Protein AF-A0A941EYC2-F1 (afdb_monomer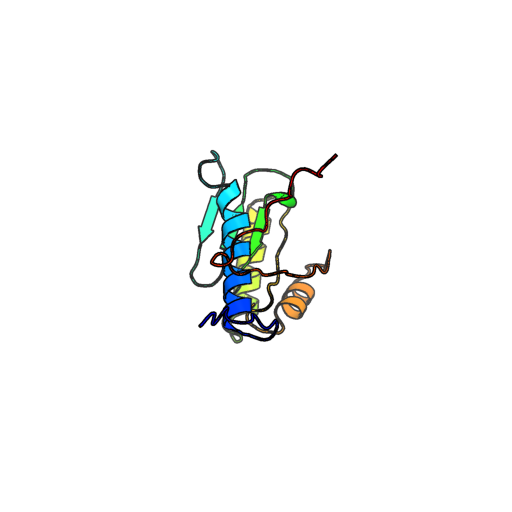)

Sequence (134 aa):
MDSHTRLRADDPALADAVARNLGEALAQMHRGMPGALVEQAADLVFADSGLDDPTFNGVAAARFDPLSADARIGQVLDRMKAAGRPFVWWVDPAATPVDLGERLAAAGLAEEERLPFMARSLEAPVRGVGAGQG

Mean predicted aligned error: 6.4 Å

Solvent-accessible surface area (backbone atoms only — not comparable to full-atom values): 8231 Å² total; per-residue (Å²): 136,84,81,70,80,79,86,50,93,86,37,66,70,51,26,48,49,51,23,52,53,51,28,46,58,58,36,56,80,32,69,90,43,87,79,32,48,72,45,82,54,99,39,30,27,41,24,38,41,73,56,87,41,39,91,56,14,35,37,23,45,38,50,38,56,73,94,49,34,70,62,51,49,50,56,52,52,52,49,47,59,71,69,71,48,52,64,40,78,53,85,43,90,56,33,32,38,87,59,44,69,60,52,43,40,77,72,72,49,77,91,87,80,87,79,88,86,84,88,77,69,85,90,54,81,78,81,71,84,72,78,78,85,127

Radius of gyration: 17.71 Å; Cα contacts (8 Å, |Δi|>4): 167; chains: 1; bounding box: 57×32×38 Å

Structure (mmCIF, N/CA/C/O backbone):
data_AF-A0A941EYC2-F1
#
_entry.id   AF-A0A941EYC2-F1
#
loop_
_atom_site.group_PDB
_atom_site.id
_atom_site.type_symbol
_atom_site.label_atom_id
_atom_site.label_alt_id
_atom_site.label_comp_id
_atom_site.label_asym_id
_atom_site.label_entity_id
_atom_site.label_seq_id
_atom_site.pdbx_PDB_ins_code
_atom_site.Cartn_x
_atom_site.Cartn_y
_atom_site.Cartn_z
_atom_site.occupancy
_atom_site.B_iso_or_equiv
_atom_site.auth_seq_id
_atom_site.auth_comp_id
_atom_site.auth_asym_id
_atom_site.auth_atom_id
_atom_site.pdbx_PDB_model_num
ATOM 1 N N . MET A 1 1 ? 38.366 -10.199 -11.155 1.00 36.69 1 MET A N 1
ATOM 2 C CA . MET A 1 1 ? 37.140 -10.564 -11.891 1.00 36.69 1 MET A CA 1
ATOM 3 C C . MET A 1 1 ? 36.005 -9.962 -11.094 1.00 36.69 1 MET A C 1
ATOM 5 O O . MET A 1 1 ? 35.404 -10.651 -10.286 1.00 36.69 1 MET A O 1
ATOM 9 N N . ASP A 1 2 ? 35.800 -8.656 -11.256 1.00 44.16 2 ASP A N 1
ATOM 10 C CA . ASP A 1 2 ? 34.813 -7.905 -10.479 1.00 44.16 2 ASP A CA 1
ATOM 11 C C . ASP A 1 2 ? 33.542 -7.801 -11.311 1.00 44.16 2 ASP A C 1
ATOM 13 O O . ASP A 1 2 ? 33.294 -6.813 -12.003 1.00 44.16 2 ASP A O 1
ATOM 17 N N . SER A 1 3 ? 32.745 -8.866 -11.280 1.00 47.25 3 SER A N 1
ATOM 18 C CA . SER A 1 3 ? 31.360 -8.808 -11.739 1.00 47.25 3 SER A CA 1
ATOM 19 C C . SER A 1 3 ? 30.528 -8.092 -10.678 1.00 47.25 3 SER A C 1
ATOM 21 O O . SER A 1 3 ? 29.728 -8.706 -9.984 1.00 47.25 3 SER A O 1
ATOM 23 N N . HIS A 1 4 ? 30.720 -6.779 -10.528 1.00 57.44 4 HIS A N 1
ATOM 24 C CA . HIS A 1 4 ? 29.695 -5.955 -9.900 1.00 57.44 4 HIS A CA 1
ATOM 25 C C . HIS A 1 4 ? 28.498 -5.948 -10.851 1.00 57.44 4 HIS A C 1
ATOM 27 O O . HIS A 1 4 ? 28.536 -5.299 -11.899 1.00 57.44 4 HIS A O 1
ATOM 33 N N . THR A 1 5 ? 27.462 -6.717 -10.516 1.00 63.50 5 THR A N 1
ATOM 34 C CA . THR A 1 5 ? 26.187 -6.730 -11.236 1.00 63.50 5 THR A CA 1
ATOM 35 C C . THR A 1 5 ? 25.713 -5.290 -11.418 1.00 63.50 5 THR A C 1
ATOM 37 O O . THR A 1 5 ? 25.426 -4.587 -10.448 1.00 63.50 5 THR A O 1
ATOM 40 N N . ARG A 1 6 ? 25.680 -4.812 -12.667 1.00 67.81 6 ARG A N 1
ATOM 41 C CA . ARG A 1 6 ? 25.102 -3.502 -12.977 1.00 67.81 6 ARG A CA 1
ATOM 42 C C . ARG A 1 6 ? 23.598 -3.594 -12.758 1.00 67.81 6 ARG A C 1
ATOM 44 O O . ARG A 1 6 ? 22.922 -4.281 -13.517 1.00 67.81 6 ARG A O 1
ATOM 51 N N . LEU A 1 7 ? 23.100 -2.876 -11.755 1.00 76.12 7 LEU A N 1
ATOM 52 C CA . LEU A 1 7 ? 21.670 -2.653 -11.570 1.00 76.12 7 LEU A CA 1
ATOM 53 C C . LEU A 1 7 ? 21.126 -1.897 -12.784 1.00 76.12 7 LEU A C 1
ATOM 55 O O . LEU A 1 7 ? 21.697 -0.878 -13.184 1.00 76.12 7 LEU A O 1
ATOM 59 N N . ARG A 1 8 ? 20.037 -2.394 -13.369 1.00 75.81 8 ARG A N 1
ATOM 60 C CA . ARG A 1 8 ? 19.282 -1.676 -14.395 1.00 75.81 8 ARG A CA 1
ATOM 61 C C . ARG A 1 8 ? 17.913 -1.320 -13.841 1.00 75.81 8 ARG A C 1
ATOM 63 O O . ARG A 1 8 ? 17.305 -2.132 -13.157 1.00 75.81 8 ARG A O 1
ATOM 70 N N . ALA A 1 9 ? 17.453 -0.103 -14.118 1.00 72.88 9 ALA A N 1
ATOM 71 C CA . ALA A 1 9 ? 16.190 0.404 -13.585 1.00 72.88 9 ALA A CA 1
ATOM 72 C C . ALA A 1 9 ? 14.963 -0.385 -14.080 1.00 72.88 9 ALA A C 1
ATOM 74 O O . ALA A 1 9 ? 13.943 -0.394 -13.404 1.00 72.88 9 ALA A O 1
ATOM 75 N N . ASP A 1 10 ? 15.074 -1.045 -15.234 1.00 77.69 10 ASP A N 1
ATOM 76 C CA . ASP A 1 10 ? 14.044 -1.885 -15.849 1.00 77.69 10 ASP A CA 1
ATOM 77 C C . ASP A 1 10 ? 14.100 -3.359 -15.405 1.00 77.69 10 ASP A C 1
ATOM 79 O O . ASP A 1 10 ? 13.310 -4.167 -15.886 1.00 77.69 10 ASP A O 1
ATOM 83 N N . ASP A 1 11 ? 15.012 -3.727 -14.498 1.00 86.62 11 ASP A N 1
ATOM 84 C CA . ASP A 1 11 ? 15.105 -5.085 -13.960 1.00 86.62 11 ASP A CA 1
ATOM 85 C C . ASP A 1 11 ? 13.933 -5.370 -12.993 1.00 86.62 11 ASP A C 1
ATOM 87 O O . ASP A 1 11 ? 13.837 -4.721 -11.943 1.00 86.62 11 ASP A O 1
ATOM 91 N N . PRO A 1 12 ? 13.062 -6.360 -13.276 1.00 85.38 12 PRO A N 1
ATOM 92 C CA . PRO A 1 12 ? 11.95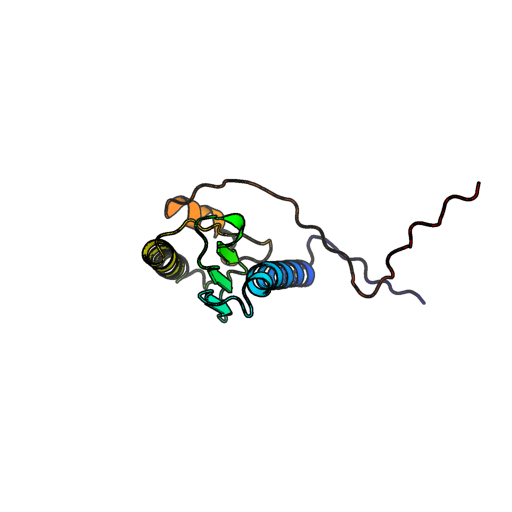9 -6.721 -12.385 1.00 85.38 12 PRO A CA 1
ATOM 93 C C . PRO A 1 12 ? 12.419 -7.106 -10.973 1.00 85.38 12 PRO A C 1
ATOM 95 O O . PRO A 1 12 ? 11.751 -6.781 -9.993 1.00 85.38 12 PRO A O 1
ATOM 98 N N . ALA A 1 13 ? 13.593 -7.735 -10.839 1.00 88.56 13 ALA A N 1
ATOM 99 C CA . ALA A 1 13 ? 14.138 -8.092 -9.533 1.00 88.56 13 ALA A CA 1
ATOM 100 C C . ALA A 1 13 ? 14.515 -6.849 -8.709 1.00 88.56 13 ALA A C 1
ATOM 102 O O . ALA A 1 13 ? 14.436 -6.871 -7.476 1.00 88.56 13 ALA A O 1
ATOM 103 N N . LEU A 1 14 ? 14.899 -5.756 -9.380 1.00 90.50 14 LEU A N 1
ATOM 104 C CA . LEU A 1 14 ? 15.165 -4.475 -8.736 1.00 90.50 14 LEU A CA 1
ATOM 105 C C . LEU A 1 14 ? 13.870 -3.800 -8.283 1.00 90.50 14 LEU A C 1
ATOM 107 O O . LEU A 1 14 ? 13.821 -3.293 -7.163 1.00 90.50 14 LEU A O 1
ATOM 111 N N . ALA A 1 15 ? 12.823 -3.833 -9.109 1.00 91.12 15 ALA A N 1
ATOM 112 C CA . ALA A 1 15 ? 11.508 -3.308 -8.752 1.00 91.12 15 ALA A CA 1
ATOM 113 C C . ALA A 1 15 ? 10.927 -4.032 -7.520 1.00 91.12 15 ALA A C 1
ATOM 115 O O . ALA A 1 15 ? 10.488 -3.387 -6.567 1.00 91.12 15 ALA A O 1
ATOM 116 N N . ASP A 1 16 ? 11.046 -5.360 -7.464 1.00 91.62 16 ASP A N 1
ATOM 117 C CA . ASP A 1 16 ? 10.653 -6.144 -6.290 1.00 91.62 16 ASP A CA 1
ATOM 118 C C . ASP A 1 16 ? 11.512 -5.847 -5.053 1.00 91.62 16 ASP A C 1
ATOM 120 O O . ASP A 1 16 ? 11.009 -5.824 -3.927 1.00 91.62 16 ASP A O 1
ATOM 124 N N . ALA A 1 17 ? 12.816 -5.612 -5.228 1.00 91.94 17 ALA A N 1
ATOM 125 C CA . ALA A 1 17 ? 13.686 -5.213 -4.125 1.00 91.94 17 ALA A CA 1
ATOM 126 C C . ALA A 1 17 ? 13.299 -3.836 -3.561 1.00 91.94 17 ALA A C 1
ATOM 128 O O . ALA A 1 17 ? 13.275 -3.669 -2.341 1.00 91.94 17 ALA A O 1
ATOM 129 N N . VAL A 1 18 ? 12.952 -2.879 -4.427 1.00 93.19 18 VAL A N 1
ATOM 130 C CA . VAL A 1 18 ? 12.437 -1.559 -4.034 1.00 93.19 18 VAL A CA 1
ATOM 131 C C . VAL A 1 18 ? 11.140 -1.701 -3.239 1.00 93.19 18 VAL A C 1
ATOM 133 O O . VAL A 1 18 ? 11.032 -1.121 -2.160 1.00 93.19 18 VAL A O 1
ATOM 136 N N . ALA A 1 19 ? 10.197 -2.513 -3.719 1.00 93.38 19 ALA A N 1
ATOM 137 C CA . ALA A 1 19 ? 8.918 -2.740 -3.052 1.00 93.38 19 ALA A CA 1
ATOM 138 C C . ALA A 1 19 ? 9.082 -3.333 -1.648 1.00 93.38 19 ALA A C 1
ATOM 140 O O . ALA A 1 19 ? 8.506 -2.826 -0.685 1.00 93.38 19 ALA A O 1
ATOM 141 N N . ARG A 1 20 ? 9.923 -4.370 -1.513 1.00 92.38 20 ARG A N 1
ATOM 142 C CA . ARG A 1 20 ? 10.240 -4.971 -0.209 1.00 92.38 20 ARG A CA 1
ATOM 143 C C . ARG A 1 20 ? 10.911 -3.969 0.720 1.00 92.38 20 ARG A C 1
ATOM 145 O O . ARG A 1 20 ? 10.523 -3.870 1.876 1.00 92.38 20 ARG A O 1
ATOM 152 N N . ASN A 1 21 ? 11.890 -3.212 0.224 1.00 93.31 21 ASN A N 1
ATOM 153 C CA . ASN A 1 21 ? 12.576 -2.203 1.027 1.00 93.31 21 ASN A CA 1
ATOM 154 C C . ASN A 1 21 ? 11.612 -1.114 1.523 1.00 93.31 21 ASN A C 1
ATOM 156 O O . ASN A 1 21 ? 11.688 -0.717 2.681 1.00 93.31 21 ASN A O 1
ATOM 160 N N . LEU A 1 22 ? 10.693 -0.657 0.669 1.00 93.38 22 LEU A N 1
ATOM 161 C CA . LEU A 1 22 ? 9.676 0.327 1.030 1.00 93.38 22 LEU A CA 1
ATOM 162 C C . LEU A 1 22 ? 8.699 -0.216 2.081 1.00 93.38 22 LEU A C 1
ATOM 164 O O . LEU A 1 22 ? 8.465 0.445 3.091 1.00 93.38 22 LEU A O 1
ATOM 168 N N . GLY A 1 23 ? 8.167 -1.424 1.868 1.00 93.69 23 GLY A N 1
ATOM 169 C CA . GLY A 1 23 ? 7.274 -2.082 2.823 1.00 93.69 23 GLY A CA 1
ATOM 170 C C . GLY A 1 23 ? 7.939 -2.303 4.183 1.00 93.69 23 GLY A C 1
ATOM 171 O O . GLY A 1 23 ? 7.347 -1.997 5.215 1.00 93.69 23 GLY A O 1
ATOM 172 N N . GLU A 1 24 ? 9.198 -2.748 4.193 1.00 93.00 24 GLU A N 1
ATOM 173 C CA . GLU A 1 24 ? 9.978 -2.909 5.421 1.00 93.00 24 GLU A CA 1
ATOM 174 C C . GLU A 1 24 ? 10.255 -1.572 6.115 1.00 93.00 24 GLU A C 1
ATOM 176 O O . GLU A 1 24 ? 10.091 -1.487 7.327 1.00 93.00 24 GLU A O 1
ATOM 181 N N . ALA A 1 25 ? 10.620 -0.514 5.383 1.00 90.62 25 ALA A N 1
ATOM 182 C CA . ALA A 1 25 ? 10.839 0.811 5.968 1.00 90.62 25 ALA A CA 1
ATOM 183 C C . ALA A 1 25 ? 9.570 1.348 6.648 1.00 90.62 25 ALA A C 1
ATOM 185 O O . ALA A 1 25 ? 9.633 1.839 7.776 1.00 90.62 25 ALA A O 1
ATOM 186 N N . LEU A 1 26 ? 8.419 1.178 5.993 1.00 90.38 26 LEU A N 1
ATOM 187 C CA . LEU A 1 26 ? 7.118 1.565 6.524 1.00 90.38 26 LEU A CA 1
ATOM 188 C C . LEU A 1 26 ? 6.734 0.730 7.759 1.00 90.38 26 LEU A C 1
ATOM 190 O O . LEU A 1 26 ? 6.259 1.266 8.754 1.00 90.38 26 LEU A O 1
ATOM 194 N N . ALA A 1 27 ? 6.956 -0.584 7.734 1.00 90.31 27 ALA A N 1
ATOM 195 C CA . ALA A 1 27 ? 6.630 -1.481 8.841 1.00 90.31 27 ALA A CA 1
ATOM 196 C C . ALA A 1 27 ? 7.569 -1.316 10.048 1.00 90.31 27 ALA A C 1
ATOM 198 O O . ALA A 1 27 ? 7.134 -1.383 11.201 1.00 90.31 27 ALA A O 1
ATOM 199 N N . GLN A 1 28 ? 8.864 -1.115 9.802 1.00 87.31 28 GLN A N 1
ATOM 200 C CA . GLN A 1 28 ? 9.907 -1.164 10.825 1.00 87.31 28 GLN A CA 1
ATOM 201 C C . GLN A 1 28 ? 9.727 -0.093 11.902 1.00 87.31 28 GLN A C 1
ATOM 203 O O . GLN A 1 28 ? 10.001 -0.371 13.068 1.00 87.31 28 GLN A O 1
ATOM 208 N N . MET A 1 29 ? 9.234 1.095 11.540 1.00 77.00 29 MET A N 1
ATOM 209 C CA . MET A 1 29 ? 9.013 2.203 12.481 1.00 77.00 29 MET A CA 1
ATOM 210 C C . MET A 1 29 ? 7.974 1.878 13.565 1.00 77.00 29 MET A C 1
ATOM 212 O O . MET A 1 29 ? 7.978 2.483 14.633 1.00 77.00 29 MET A O 1
ATOM 216 N N . HIS A 1 30 ? 7.119 0.889 13.310 1.00 84.50 30 HIS A N 1
ATOM 217 C CA . HIS A 1 30 ? 5.975 0.535 14.146 1.00 84.50 30 HIS A CA 1
ATOM 218 C C . HIS A 1 30 ? 6.207 -0.736 14.967 1.00 84.50 30 HIS A C 1
ATOM 220 O O . HIS A 1 30 ? 5.492 -1.001 15.936 1.00 84.50 30 HIS A O 1
ATOM 226 N N . ARG A 1 31 ? 7.223 -1.537 14.614 1.00 81.81 31 ARG A N 1
ATOM 227 C CA . ARG A 1 31 ? 7.538 -2.782 15.323 1.00 81.81 31 ARG A CA 1
ATOM 228 C C . ARG A 1 31 ? 7.977 -2.471 16.756 1.00 81.81 31 ARG A C 1
ATOM 230 O O . ARG A 1 31 ? 9.061 -1.949 16.988 1.00 81.81 31 ARG A O 1
ATOM 237 N N . GLY A 1 32 ? 7.127 -2.833 17.717 1.00 79.75 32 GLY A N 1
ATOM 238 C CA . GLY A 1 32 ? 7.368 -2.624 19.149 1.00 79.75 32 GLY A CA 1
ATOM 239 C C . GLY A 1 32 ? 6.790 -1.325 19.713 1.00 79.75 32 GLY A C 1
ATOM 240 O O . GLY A 1 32 ? 6.938 -1.082 20.909 1.00 79.75 32 GLY A O 1
ATOM 241 N N . MET A 1 33 ? 6.105 -0.519 18.897 1.00 86.12 33 MET A N 1
ATOM 242 C CA . MET A 1 33 ? 5.362 0.645 19.373 1.00 86.12 33 MET A CA 1
ATOM 243 C C . MET A 1 33 ? 4.005 0.198 19.949 1.00 86.12 33 MET A C 1
ATOM 245 O O . MET A 1 33 ? 3.220 -0.432 19.235 1.00 86.12 33 MET A O 1
ATOM 249 N N . PRO A 1 34 ? 3.696 0.484 21.227 1.00 87.12 34 PRO A N 1
ATOM 250 C CA . PRO A 1 34 ? 2.396 0.151 21.800 1.00 87.12 34 PRO A CA 1
ATOM 251 C C . PRO A 1 34 ? 1.253 0.811 21.020 1.00 87.12 34 PRO A C 1
ATOM 253 O O . PRO A 1 34 ? 1.260 2.021 20.824 1.00 87.12 34 PRO A O 1
ATOM 256 N N . GLY A 1 35 ? 0.265 0.016 20.605 1.00 86.19 35 GLY A N 1
ATOM 257 C CA . GLY A 1 35 ? -0.902 0.502 19.858 1.00 86.19 35 GLY A CA 1
ATOM 258 C C . GLY A 1 35 ? -0.722 0.563 18.339 1.00 86.19 35 GLY A C 1
ATOM 259 O O . GLY A 1 35 ? -1.716 0.765 17.644 1.00 86.19 35 GLY A O 1
ATOM 260 N N . ALA A 1 36 ? 0.486 0.326 17.824 1.00 93.06 36 ALA A N 1
ATOM 261 C CA . ALA A 1 36 ? 0.712 0.220 16.391 1.00 93.06 36 ALA A CA 1
ATOM 262 C C . ALA A 1 36 ? 0.309 -1.163 15.850 1.00 93.06 36 ALA A C 1
ATOM 264 O O . ALA A 1 36 ? 0.466 -2.193 16.513 1.00 93.06 36 ALA A O 1
ATOM 265 N N . LEU A 1 37 ? -0.187 -1.184 14.617 1.00 93.00 37 LEU A N 1
ATOM 266 C CA . LEU A 1 37 ? -0.582 -2.363 13.863 1.00 93.00 37 LEU A CA 1
ATOM 267 C C . LEU A 1 37 ? 0.263 -2.454 12.595 1.00 93.00 37 LEU A C 1
ATOM 269 O O . LEU A 1 37 ? 0.233 -1.576 11.738 1.00 93.00 37 LEU A O 1
ATOM 273 N N . VAL A 1 38 ? 0.978 -3.563 12.448 1.00 93.94 38 VAL A N 1
ATOM 274 C CA . VAL A 1 38 ? 1.680 -3.904 11.211 1.00 93.94 38 VAL A CA 1
ATOM 275 C C . VAL A 1 38 ? 1.155 -5.236 10.721 1.00 93.94 38 VAL A C 1
ATOM 277 O O . VAL A 1 38 ? 1.234 -6.239 11.428 1.00 93.94 38 VAL A O 1
ATOM 280 N N . GLU A 1 39 ? 0.664 -5.250 9.490 1.00 94.38 39 GLU A N 1
ATOM 281 C CA . GLU A 1 39 ? 0.292 -6.461 8.779 1.00 94.38 39 GLU A CA 1
ATOM 282 C C . GLU A 1 39 ? 1.127 -6.583 7.510 1.00 94.38 39 GLU A C 1
ATOM 284 O O . GLU A 1 39 ? 1.101 -5.715 6.641 1.00 94.38 39 GLU A O 1
ATOM 289 N N . GLN A 1 40 ? 1.864 -7.686 7.412 1.00 93.38 40 GLN A N 1
ATOM 290 C CA . GLN A 1 40 ? 2.542 -8.094 6.188 1.00 93.38 40 GLN A CA 1
ATOM 291 C C . GLN A 1 40 ? 1.751 -9.253 5.595 1.00 93.38 40 GLN A C 1
ATOM 293 O O . GLN A 1 40 ? 1.955 -10.412 5.962 1.00 93.38 40 GLN A O 1
ATOM 298 N N . ALA A 1 41 ? 0.786 -8.916 4.747 1.00 94.06 41 ALA A N 1
ATOM 299 C CA . ALA A 1 41 ? 0.026 -9.896 3.997 1.00 94.06 41 ALA A CA 1
ATOM 300 C C . ALA A 1 41 ? 0.850 -10.390 2.798 1.00 94.06 41 ALA A C 1
ATOM 302 O O . ALA A 1 41 ? 1.895 -9.836 2.456 1.00 94.06 41 ALA A O 1
ATOM 303 N N . ALA A 1 42 ? 0.369 -11.441 2.136 1.00 94.31 42 ALA A N 1
ATOM 304 C CA . ALA A 1 42 ? 1.000 -11.926 0.910 1.00 94.31 42 ALA A CA 1
ATOM 305 C C . ALA A 1 42 ? 0.906 -10.910 -0.244 1.00 94.31 42 ALA A C 1
ATOM 307 O O . ALA A 1 42 ? 1.706 -10.970 -1.173 1.00 94.31 42 ALA A O 1
ATOM 308 N N . ASP A 1 43 ? -0.076 -10.007 -0.190 1.00 96.31 43 ASP A N 1
ATOM 309 C CA . ASP A 1 43 ? -0.458 -9.122 -1.286 1.00 96.31 43 ASP A CA 1
ATOM 310 C C . ASP A 1 43 ? -0.280 -7.627 -0.983 1.00 96.31 43 ASP A C 1
ATOM 312 O O . ASP A 1 43 ? -0.497 -6.819 -1.880 1.00 96.31 43 ASP A O 1
ATOM 316 N N . LEU A 1 44 ? 0.075 -7.243 0.249 1.00 97.69 44 LEU A N 1
ATOM 317 C CA . LEU A 1 44 ? 0.386 -5.863 0.640 1.00 97.69 44 LEU A CA 1
ATOM 318 C C . LEU A 1 44 ? 1.079 -5.799 2.006 1.00 97.69 44 LEU A C 1
ATOM 320 O O . LEU A 1 44 ? 1.002 -6.727 2.816 1.00 97.69 44 LEU A O 1
ATOM 324 N N . VAL A 1 45 ? 1.661 -4.640 2.305 1.00 97.31 45 VAL A N 1
ATOM 325 C CA . VAL A 1 45 ? 2.008 -4.215 3.665 1.00 97.31 45 VAL A CA 1
ATOM 326 C C . VAL A 1 45 ? 1.046 -3.115 4.101 1.00 97.31 45 VAL A C 1
ATOM 328 O O . VAL A 1 45 ? 0.883 -2.124 3.393 1.00 97.31 45 VAL A O 1
ATOM 331 N N . PHE A 1 46 ? 0.433 -3.283 5.272 1.00 97.19 46 PHE A N 1
ATOM 332 C CA . PHE A 1 46 ? -0.398 -2.279 5.935 1.00 97.19 46 PHE A CA 1
ATOM 333 C C . PHE A 1 46 ? 0.254 -1.903 7.261 1.00 97.19 46 PHE A C 1
ATOM 335 O O . PHE A 1 46 ? 0.430 -2.756 8.135 1.00 97.19 46 PHE A O 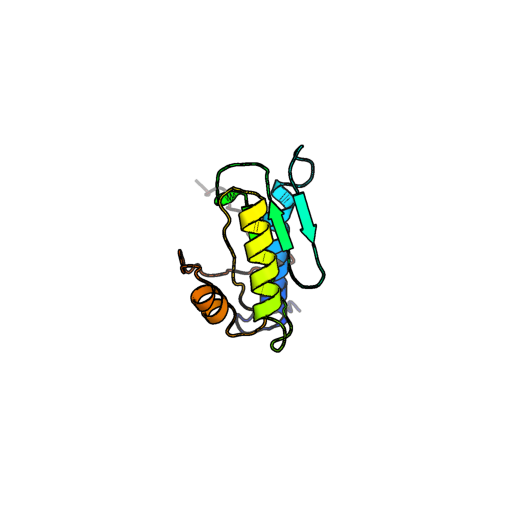1
ATOM 342 N N . ALA A 1 47 ? 0.599 -0.633 7.421 1.00 96.25 47 ALA A N 1
ATOM 343 C CA . ALA A 1 47 ? 1.196 -0.106 8.634 1.00 96.25 47 ALA A CA 1
ATOM 344 C C . ALA A 1 47 ? 0.337 1.028 9.182 1.00 96.25 47 ALA A C 1
ATOM 346 O O . ALA A 1 47 ? 0.007 1.978 8.476 1.00 96.25 47 ALA A O 1
ATOM 347 N N . ASP A 1 48 ? -0.005 0.919 10.452 1.00 95.56 48 ASP A N 1
ATOM 348 C CA . ASP A 1 48 ? -0.753 1.909 11.201 1.00 95.56 48 ASP A CA 1
ATOM 349 C C . ASP A 1 48 ? -0.035 2.138 12.530 1.00 95.56 48 ASP A C 1
ATOM 351 O O . ASP A 1 48 ? 0.087 1.235 13.356 1.00 95.56 48 ASP A O 1
ATOM 355 N N . SER A 1 49 ? 0.465 3.349 12.729 1.00 93.38 49 SER A N 1
ATOM 356 C CA . SER A 1 49 ? 1.242 3.724 13.907 1.00 93.38 49 SER A CA 1
ATOM 357 C C . SER A 1 49 ? 0.413 3.985 15.162 1.00 93.38 49 SER A C 1
ATOM 359 O O . SER A 1 49 ? 0.965 3.948 16.260 1.00 93.38 49 SER A O 1
ATOM 361 N N . GLY A 1 50 ? -0.881 4.293 15.036 1.00 92.94 50 GLY A N 1
ATOM 362 C CA . GLY A 1 50 ? -1.634 4.933 16.125 1.00 92.94 50 GLY A CA 1
ATOM 363 C C . GLY A 1 50 ? -1.695 6.461 16.058 1.00 92.94 50 GLY A C 1
ATOM 364 O O . GLY A 1 50 ? -2.512 7.055 16.759 1.00 92.94 50 GLY A O 1
ATOM 365 N N . LEU A 1 51 ? -0.840 7.100 15.256 1.00 92.25 51 LEU A N 1
ATOM 366 C CA . LEU A 1 51 ? -0.681 8.553 15.215 1.00 92.25 51 LEU A CA 1
ATOM 367 C C . LEU A 1 51 ? -1.599 9.196 14.174 1.00 92.25 51 LEU A C 1
ATOM 369 O O . LEU A 1 51 ? -1.876 8.619 13.124 1.00 92.25 51 LEU A O 1
ATOM 373 N N . ASP A 1 52 ? -2.031 10.423 14.447 1.00 94.25 52 ASP A N 1
ATOM 374 C CA . ASP A 1 52 ? -2.860 11.229 13.543 1.00 94.25 52 ASP A CA 1
ATOM 375 C C . ASP A 1 52 ? -1.999 11.998 12.519 1.00 94.25 52 ASP A C 1
ATOM 377 O O . ASP A 1 52 ? -2.076 13.217 12.400 1.00 94.25 52 ASP A O 1
ATOM 381 N N . ASP A 1 53 ? -1.101 11.289 11.827 1.00 91.19 53 ASP A N 1
ATOM 382 C CA . ASP A 1 53 ? -0.180 11.865 10.838 1.00 91.19 53 ASP A CA 1
ATOM 383 C C . ASP A 1 53 ? 0.094 10.846 9.708 1.00 91.19 53 ASP A C 1
ATOM 385 O O . ASP A 1 53 ? 0.528 9.721 9.989 1.00 91.19 53 ASP A O 1
ATOM 389 N N . PRO A 1 54 ? -0.147 11.206 8.428 1.00 89.06 54 PRO A N 1
ATOM 390 C CA . PRO A 1 54 ? -0.005 10.289 7.293 1.00 89.06 54 PRO A CA 1
ATOM 391 C C . PRO A 1 54 ? 1.433 9.816 7.056 1.00 89.06 54 PRO A C 1
ATOM 393 O O . PRO A 1 54 ? 1.638 8.821 6.366 1.00 89.06 54 PRO A O 1
ATOM 396 N N . THR A 1 55 ? 2.431 10.484 7.634 1.00 89.50 55 THR A N 1
ATOM 397 C CA . THR A 1 55 ? 3.843 10.091 7.539 1.00 89.50 55 THR A CA 1
ATOM 398 C C . THR A 1 55 ? 4.098 8.718 8.163 1.00 89.50 55 THR A C 1
ATOM 400 O O . THR A 1 55 ? 5.001 7.999 7.737 1.00 89.50 55 THR A O 1
ATOM 403 N N . PHE A 1 56 ? 3.298 8.341 9.165 1.00 91.06 56 PHE A N 1
ATOM 404 C CA . PHE A 1 56 ? 3.481 7.112 9.942 1.00 91.06 56 PHE A CA 1
ATOM 405 C C . PHE A 1 56 ? 2.425 6.042 9.643 1.00 91.06 56 PHE A C 1
ATOM 407 O O . PHE A 1 56 ? 2.462 4.957 10.213 1.00 91.06 56 PHE A O 1
ATOM 414 N N . ASN A 1 57 ? 1.482 6.304 8.742 1.00 95.00 57 ASN A N 1
ATOM 415 C CA . ASN A 1 57 ? 0.430 5.352 8.406 1.00 95.00 57 ASN A CA 1
ATOM 416 C C . ASN A 1 57 ? 0.415 5.142 6.897 1.00 95.00 57 ASN A C 1
ATOM 418 O O . ASN A 1 57 ? 0.279 6.098 6.131 1.00 95.00 57 ASN A O 1
ATOM 422 N N . GLY A 1 58 ? 0.500 3.896 6.443 1.00 95.94 58 GLY A N 1
ATOM 423 C CA . GLY A 1 58 ? 0.437 3.668 5.014 1.00 95.94 58 GLY A CA 1
ATOM 424 C C . GLY A 1 58 ? 0.226 2.246 4.546 1.00 95.94 58 GLY A C 1
ATOM 425 O O . GLY A 1 58 ? 0.226 1.278 5.309 1.00 95.94 58 GLY A O 1
ATOM 426 N N . VAL A 1 59 ? 0.072 2.160 3.232 1.00 97.81 59 VAL A N 1
ATOM 427 C CA . VAL A 1 59 ? -0.048 0.923 2.467 1.00 97.81 59 VAL A CA 1
ATOM 428 C C . VAL A 1 59 ? 1.063 0.901 1.426 1.00 97.81 59 VAL A C 1
ATOM 430 O O . VAL A 1 59 ? 1.327 1.917 0.784 1.00 97.81 59 VAL A O 1
ATOM 433 N N . ALA A 1 60 ? 1.734 -0.234 1.263 1.00 97.12 60 ALA A N 1
ATOM 434 C CA . ALA A 1 60 ? 2.817 -0.397 0.295 1.00 97.12 60 ALA A CA 1
ATOM 435 C C . ALA A 1 60 ? 2.879 -1.833 -0.244 1.00 97.12 60 ALA A C 1
ATOM 437 O O . ALA A 1 60 ? 2.197 -2.726 0.260 1.00 97.12 60 ALA A O 1
ATOM 438 N N . ALA A 1 61 ? 3.735 -2.056 -1.247 1.00 96.88 61 ALA A N 1
ATOM 439 C CA . ALA A 1 61 ? 4.043 -3.377 -1.799 1.00 96.88 61 ALA A CA 1
ATOM 440 C C . ALA A 1 61 ? 2.805 -4.153 -2.293 1.00 96.88 61 ALA A C 1
A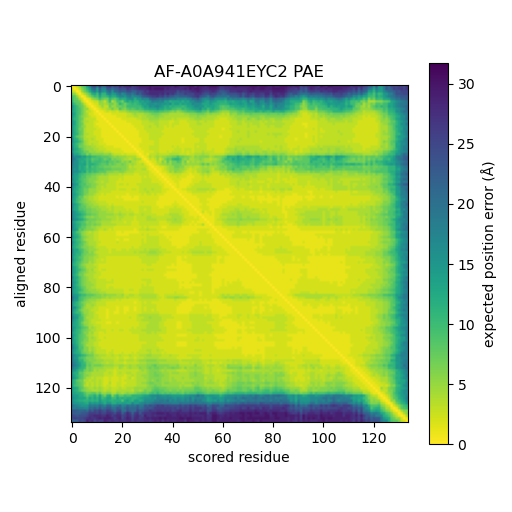TOM 442 O O . ALA A 1 61 ? 2.719 -5.368 -2.126 1.00 96.88 61 ALA A O 1
ATOM 443 N N . ALA A 1 62 ? 1.836 -3.453 -2.893 1.00 98.19 62 ALA A N 1
ATOM 444 C CA . ALA A 1 62 ? 0.596 -4.058 -3.371 1.00 98.19 62 ALA A CA 1
ATOM 445 C C . ALA A 1 62 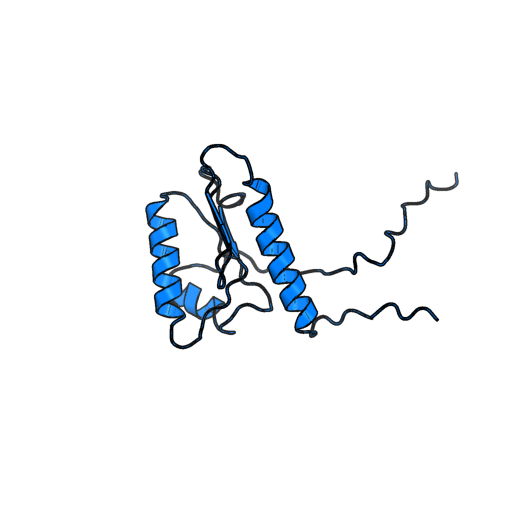? 0.854 -5.012 -4.553 1.00 98.19 62 ALA A C 1
ATOM 447 O O . ALA A 1 62 ? 1.486 -4.638 -5.545 1.00 98.19 62 ALA A O 1
ATOM 448 N N . ARG A 1 63 ? 0.368 -6.249 -4.449 1.00 97.50 63 ARG A N 1
ATOM 449 C CA . ARG A 1 63 ? 0.467 -7.316 -5.455 1.00 97.50 63 ARG A CA 1
ATOM 450 C C . ARG A 1 63 ? -0.893 -7.977 -5.645 1.00 97.50 63 ARG A C 1
ATOM 452 O O . ARG A 1 63 ? -1.101 -9.134 -5.285 1.00 97.50 63 ARG A O 1
ATOM 459 N N . PHE A 1 64 ? -1.850 -7.214 -6.162 1.00 98.31 64 PHE A N 1
ATOM 460 C CA . PHE A 1 64 ? -3.216 -7.691 -6.345 1.00 98.31 64 PHE A CA 1
ATOM 461 C C . PHE A 1 64 ? -3.373 -8.450 -7.657 1.00 98.31 64 PHE A C 1
ATOM 463 O O . PHE A 1 64 ? -2.740 -8.131 -8.670 1.00 98.31 64 PHE A O 1
ATOM 470 N N . ASP A 1 65 ? -4.265 -9.439 -7.630 1.00 98.00 65 ASP A N 1
ATOM 471 C CA . ASP A 1 65 ? -4.777 -10.069 -8.838 1.00 98.00 65 ASP A CA 1
ATOM 472 C C . ASP A 1 65 ? -5.656 -9.057 -9.607 1.00 98.00 65 ASP A C 1
ATOM 474 O O . ASP A 1 65 ? -6.574 -8.487 -9.006 1.00 98.00 65 ASP A O 1
ATOM 478 N N . PRO A 1 66 ? -5.428 -8.834 -10.917 1.00 97.94 66 PRO A N 1
ATOM 479 C CA . PRO A 1 66 ? -6.150 -7.818 -11.685 1.00 97.94 66 PRO A CA 1
ATOM 480 C C . PRO A 1 66 ? -7.676 -7.977 -11.690 1.00 97.94 66 PRO A C 1
ATOM 482 O O . PRO A 1 66 ? -8.386 -6.982 -11.806 1.00 97.94 66 PRO A O 1
ATOM 485 N N . LEU A 1 67 ? -8.194 -9.205 -11.566 1.00 98.06 67 LEU A N 1
ATOM 486 C CA . LEU A 1 67 ? -9.636 -9.476 -11.587 1.00 98.06 67 LEU A CA 1
ATOM 487 C C . LEU A 1 67 ? -10.308 -9.128 -10.256 1.00 98.06 67 LEU A C 1
ATOM 489 O O . LEU A 1 67 ? -11.514 -8.894 -10.216 1.00 98.06 67 LEU A O 1
ATOM 493 N N . SER A 1 68 ? -9.537 -9.102 -9.169 1.00 97.94 68 SER A N 1
ATOM 494 C CA . SER A 1 68 ? -10.024 -8.809 -7.817 1.00 97.94 68 SER A CA 1
ATOM 495 C C . SER A 1 68 ? -9.510 -7.484 -7.246 1.00 97.94 68 SER A C 1
ATOM 497 O O . SER A 1 68 ? -9.900 -7.113 -6.137 1.00 97.94 68 SER A O 1
ATOM 499 N N . ALA A 1 69 ? -8.669 -6.761 -7.993 1.00 98.44 69 ALA A N 1
ATOM 500 C CA . ALA A 1 69 ? -7.956 -5.579 -7.518 1.00 98.44 69 ALA A CA 1
ATOM 501 C C . ALA A 1 69 ? -8.895 -4.518 -6.934 1.00 98.44 69 ALA A C 1
ATOM 503 O O . ALA A 1 69 ? -8.664 -4.051 -5.824 1.00 98.44 69 ALA A O 1
ATOM 504 N N . ASP A 1 70 ? -9.997 -4.200 -7.615 1.00 98.69 70 ASP A N 1
ATOM 505 C CA . ASP A 1 70 ? -10.931 -3.159 -7.165 1.00 98.69 70 ASP A CA 1
ATOM 506 C C . ASP A 1 70 ? -11.632 -3.545 -5.853 1.00 98.69 70 ASP A C 1
ATOM 508 O O . ASP A 1 70 ? -11.789 -2.723 -4.948 1.00 98.69 70 ASP A O 1
ATOM 512 N N . ALA A 1 71 ? -11.991 -4.825 -5.705 1.00 98.56 71 ALA A N 1
ATOM 513 C CA . ALA A 1 71 ? -12.566 -5.340 -4.467 1.00 98.56 71 ALA A CA 1
ATOM 514 C C . ALA A 1 71 ? -11.548 -5.290 -3.319 1.00 98.56 71 ALA A C 1
ATOM 516 O O . ALA A 1 71 ? -11.895 -4.921 -2.195 1.00 98.56 71 ALA A O 1
ATOM 517 N N . ARG A 1 72 ? -10.283 -5.631 -3.596 1.00 98.50 72 ARG A N 1
ATOM 518 C CA . ARG A 1 72 ? -9.211 -5.581 -2.599 1.00 98.50 72 ARG A CA 1
ATOM 519 C C . ARG A 1 72 ? -8.876 -4.147 -2.190 1.00 98.50 72 ARG A C 1
ATOM 521 O O . ARG A 1 72 ? -8.732 -3.897 -0.997 1.00 98.50 72 ARG A O 1
ATOM 528 N N . ILE A 1 73 ? -8.837 -3.207 -3.135 1.00 98.81 73 ILE A N 1
ATOM 529 C CA . ILE A 1 73 ? -8.700 -1.769 -2.862 1.00 98.81 73 ILE A CA 1
ATOM 530 C C . ILE A 1 73 ? -9.812 -1.321 -1.912 1.00 98.81 73 ILE A C 1
ATOM 532 O O . ILE A 1 73 ? -9.507 -0.781 -0.853 1.00 98.81 73 ILE A O 1
ATOM 536 N N . GLY A 1 74 ? -11.078 -1.628 -2.219 1.00 98.69 74 GLY A N 1
ATOM 537 C CA . GLY A 1 74 ? -12.214 -1.279 -1.358 1.00 98.69 74 GLY A CA 1
ATOM 538 C C . GLY A 1 74 ? -12.052 -1.764 0.088 1.00 98.69 74 GLY A C 1
ATOM 539 O O . GLY A 1 74 ? -12.216 -0.981 1.019 1.00 98.69 74 GLY A O 1
ATOM 540 N N . GLN A 1 75 ? -11.621 -3.014 0.288 1.0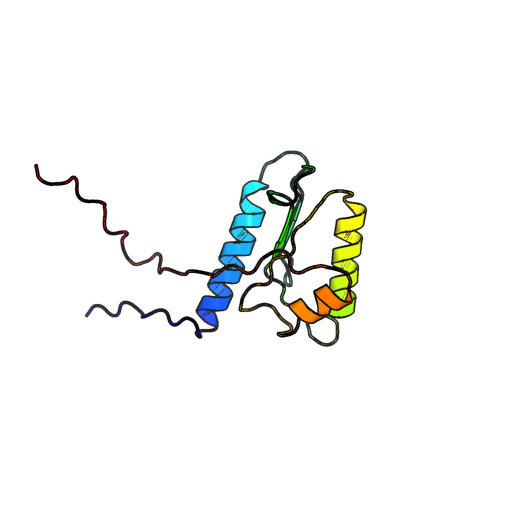0 98.56 75 GLN A N 1
ATOM 541 C CA . GLN A 1 75 ? -11.362 -3.562 1.630 1.00 98.56 75 GLN A CA 1
ATOM 542 C C . GLN A 1 75 ? -10.281 -2.787 2.394 1.00 98.56 75 GLN A C 1
ATOM 544 O O . GLN A 1 75 ? -10.397 -2.576 3.603 1.00 98.56 75 GLN A O 1
ATOM 549 N N . VAL A 1 76 ? -9.210 -2.384 1.708 1.00 98.50 76 VAL A N 1
ATOM 550 C CA . VAL A 1 76 ? -8.115 -1.624 2.322 1.00 98.50 76 VAL A CA 1
ATOM 551 C C . VAL A 1 76 ? -8.574 -0.207 2.668 1.00 98.50 76 VAL A C 1
ATOM 553 O O . VAL A 1 76 ? -8.281 0.272 3.763 1.00 98.50 76 VAL A O 1
ATOM 556 N N . LEU A 1 77 ? -9.356 0.435 1.796 1.00 98.50 77 LEU A N 1
ATOM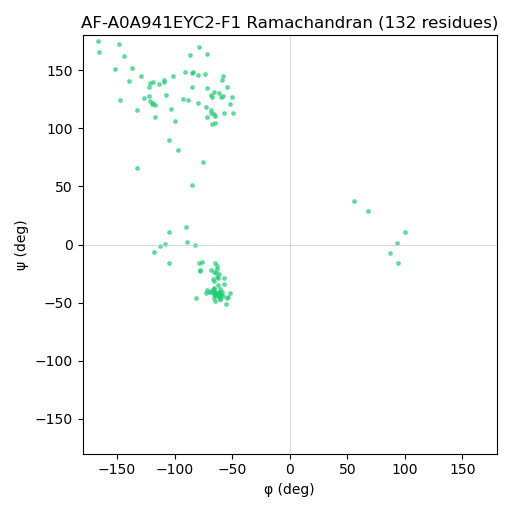 557 C CA . LEU A 1 77 ? -9.926 1.758 2.060 1.00 98.50 77 LEU A CA 1
ATOM 558 C C . LEU A 1 77 ? -10.906 1.741 3.236 1.00 98.50 77 LEU A C 1
ATOM 560 O O . LEU A 1 77 ? -10.844 2.618 4.099 1.00 98.50 77 LEU A O 1
ATOM 564 N N . ASP A 1 78 ? -11.758 0.720 3.328 1.00 98.38 78 ASP A N 1
ATOM 565 C CA . ASP A 1 78 ? -12.658 0.535 4.468 1.00 98.38 78 ASP A CA 1
ATOM 566 C C . ASP A 1 78 ? -11.876 0.371 5.776 1.00 98.38 78 ASP A C 1
ATOM 568 O O . ASP A 1 78 ? -12.250 0.938 6.805 1.00 98.38 78 ASP A O 1
ATOM 572 N N . ARG A 1 79 ? -10.743 -0.341 5.736 1.00 97.50 79 ARG A N 1
ATOM 573 C CA . ARG A 1 79 ? -9.840 -0.473 6.884 1.00 97.50 79 ARG A CA 1
ATOM 574 C C . ARG A 1 79 ? -9.193 0.859 7.270 1.00 97.50 79 ARG A C 1
ATOM 576 O O . ARG A 1 79 ? -9.191 1.189 8.454 1.00 97.50 79 ARG A O 1
ATOM 583 N N . MET A 1 80 ? -8.683 1.631 6.308 1.00 97.19 80 MET A N 1
ATOM 584 C CA . MET A 1 80 ? -8.126 2.973 6.558 1.00 97.19 80 MET A CA 1
ATOM 585 C C . MET A 1 80 ? -9.182 3.888 7.193 1.00 97.19 80 MET A C 1
ATOM 587 O O . MET A 1 80 ? -8.923 4.553 8.195 1.00 97.19 80 MET A O 1
ATOM 591 N N . LYS A 1 81 ? -10.413 3.857 6.671 1.00 97.00 81 LYS A N 1
ATOM 592 C CA . LYS A 1 81 ? -11.544 4.621 7.206 1.00 97.00 81 LYS A CA 1
ATOM 593 C C . LYS A 1 81 ? -11.915 4.190 8.625 1.00 97.00 81 LYS A C 1
ATOM 595 O O . LYS A 1 81 ? -12.171 5.045 9.469 1.00 97.00 81 LYS A O 1
ATOM 600 N N . ALA A 1 82 ? -11.929 2.886 8.901 1.00 97.06 82 ALA A N 1
ATOM 601 C CA . ALA A 1 82 ? -12.219 2.351 10.229 1.00 97.06 82 ALA A CA 1
ATOM 602 C C . ALA A 1 82 ? -11.146 2.719 11.269 1.00 97.06 82 ALA A C 1
ATOM 604 O O . ALA A 1 82 ? -11.478 2.905 12.438 1.00 97.06 82 ALA A O 1
ATOM 605 N N . ALA A 1 83 ? -9.882 2.865 10.856 1.00 95.38 83 ALA A N 1
ATOM 606 C CA . ALA A 1 83 ? -8.800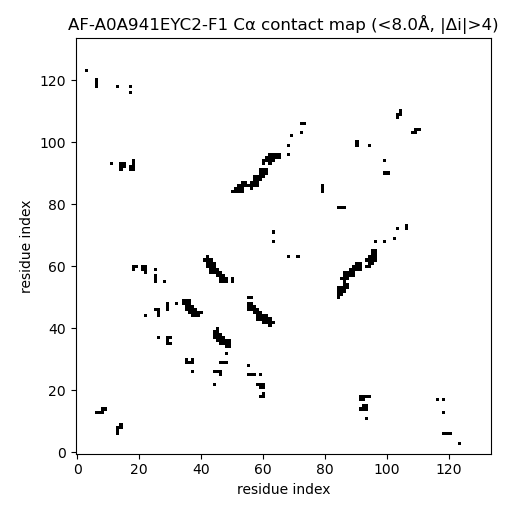 3.324 11.729 1.00 95.38 83 ALA A CA 1
ATOM 607 C C . ALA A 1 83 ? -8.950 4.801 12.154 1.00 95.38 83 ALA A C 1
ATOM 609 O O . ALA A 1 83 ? -8.411 5.194 13.195 1.00 95.38 83 ALA A O 1
ATOM 610 N N . GLY A 1 84 ? -9.702 5.599 11.383 1.00 95.88 84 GLY A N 1
ATOM 611 C CA . GLY A 1 84 ? -10.102 6.963 11.742 1.00 95.88 84 GLY A CA 1
ATOM 612 C C . GLY A 1 84 ? -8.957 7.977 11.787 1.00 95.88 84 GLY A C 1
ATOM 613 O O . GLY A 1 84 ? -9.028 8.920 12.567 1.00 95.88 84 GLY A O 1
ATOM 614 N N . ARG A 1 85 ? -7.902 7.765 10.994 1.00 95.12 85 ARG A N 1
ATOM 615 C CA . ARG A 1 85 ? -6.679 8.588 10.938 1.00 95.12 85 ARG A CA 1
ATOM 616 C C . ARG A 1 85 ? -6.157 8.667 9.494 1.00 95.12 85 ARG A C 1
ATOM 618 O O . ARG A 1 85 ? -6.582 7.849 8.674 1.00 95.12 85 ARG A O 1
ATOM 625 N N . PRO A 1 86 ? -5.285 9.626 9.146 1.00 96.12 86 PRO A N 1
ATOM 626 C CA . PRO A 1 86 ? -4.785 9.789 7.783 1.00 96.12 86 PRO A CA 1
ATOM 627 C C . PRO A 1 86 ? -3.770 8.699 7.412 1.00 96.12 86 PRO A C 1
ATOM 629 O O . PRO A 1 86 ? -3.002 8.258 8.262 1.00 96.12 86 PRO A O 1
ATOM 632 N N . PHE A 1 87 ? -3.756 8.293 6.139 1.00 97.31 87 PHE A N 1
ATOM 633 C CA . PHE A 1 87 ? -2.853 7.289 5.560 1.00 97.31 87 PHE A CA 1
ATOM 634 C C . PHE A 1 87 ? -2.346 7.749 4.192 1.00 97.31 87 PHE A C 1
ATOM 636 O O . PHE A 1 87 ? -3.076 8.419 3.460 1.00 97.31 87 PHE A O 1
ATOM 643 N N . VAL A 1 88 ? -1.154 7.290 3.808 1.00 96.38 88 VAL A N 1
ATOM 644 C CA . VAL A 1 88 ? -0.643 7.356 2.430 1.00 96.38 88 VAL A CA 1
ATOM 645 C C . VAL A 1 88 ? -0.595 5.965 1.801 1.00 96.38 88 VAL A C 1
ATOM 647 O O . VAL A 1 88 ? -0.191 4.989 2.433 1.00 96.38 88 VAL A O 1
ATOM 650 N N . TRP A 1 89 ? -0.968 5.867 0.524 1.00 97.88 89 TRP A N 1
ATOM 651 C CA . TRP A 1 89 ? -0.754 4.662 -0.275 1.00 97.88 89 TRP A CA 1
ATOM 652 C C . TRP A 1 89 ? 0.429 4.869 -1.220 1.00 97.88 89 TRP A C 1
ATOM 654 O O . TRP A 1 89 ? 0.374 5.693 -2.129 1.00 97.88 89 TRP A O 1
ATOM 664 N N . TRP A 1 90 ? 1.485 4.080 -1.041 1.00 97.25 90 TRP A N 1
ATOM 665 C CA . TRP A 1 90 ? 2.637 4.079 -1.932 1.00 97.25 90 TRP A CA 1
ATOM 666 C C . TRP A 1 90 ? 2.454 3.096 -3.087 1.00 97.25 90 TRP A C 1
ATOM 668 O O . TRP A 1 90 ? 2.254 1.897 -2.874 1.00 97.25 90 TRP A O 1
ATOM 678 N N . VAL 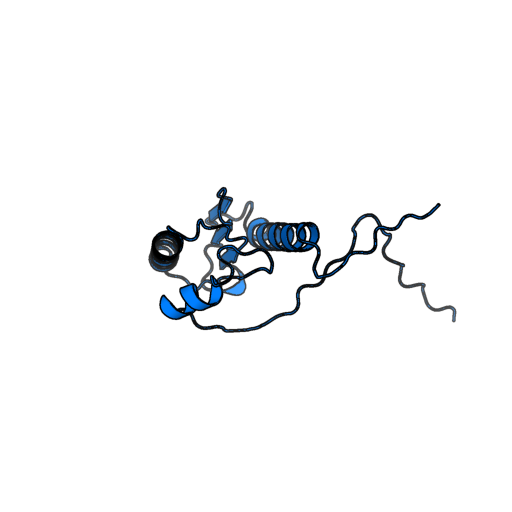A 1 91 ? 2.575 3.595 -4.316 1.00 97.06 91 VAL A N 1
ATOM 679 C CA . VAL A 1 91 ? 2.591 2.770 -5.529 1.00 97.06 91 VAL A CA 1
ATOM 680 C C . VAL A 1 91 ? 4.042 2.585 -5.974 1.00 97.06 91 VAL A C 1
ATOM 682 O O . VAL A 1 91 ? 4.682 3.521 -6.451 1.00 97.06 91 VAL A O 1
ATOM 685 N N . ASP A 1 92 ? 4.580 1.381 -5.770 1.00 94.62 92 ASP A N 1
ATOM 686 C CA . ASP A 1 92 ? 5.947 1.020 -6.158 1.00 94.62 92 ASP A CA 1
ATOM 687 C C . ASP A 1 92 ? 6.036 0.530 -7.622 1.00 94.62 92 ASP A C 1
ATOM 689 O O . ASP A 1 92 ? 5.020 0.151 -8.205 1.00 94.62 92 ASP A O 1
ATOM 693 N N . PRO A 1 93 ? 7.236 0.487 -8.237 1.00 93.12 93 PRO A N 1
ATOM 694 C CA . PRO A 1 93 ? 7.394 0.090 -9.641 1.00 93.12 93 PRO A CA 1
ATOM 695 C C . PRO A 1 93 ? 6.986 -1.349 -9.979 1.00 93.12 93 PRO A C 1
ATOM 697 O O . PRO A 1 93 ? 6.800 -1.654 -11.153 1.00 93.12 93 PRO A O 1
ATOM 700 N N . ALA A 1 94 ? 6.882 -2.240 -8.992 1.00 94.75 94 ALA A N 1
ATOM 701 C CA . ALA A 1 94 ? 6.421 -3.611 -9.195 1.00 94.75 94 ALA A CA 1
ATOM 702 C C . ALA A 1 94 ? 4.979 -3.823 -8.701 1.00 94.75 94 ALA A C 1
ATOM 704 O O . ALA A 1 94 ? 4.518 -4.963 -8.639 1.00 94.75 94 ALA A O 1
ATOM 705 N N . ALA A 1 95 ? 4.254 -2.747 -8.372 1.00 96.75 95 ALA A N 1
ATOM 706 C CA . ALA A 1 95 ? 2.853 -2.823 -7.994 1.00 96.75 95 ALA A CA 1
ATOM 707 C C . ALA A 1 95 ? 2.020 -3.540 -9.066 1.00 96.75 95 ALA A C 1
ATOM 709 O O . ALA A 1 95 ? 2.156 -3.271 -10.263 1.00 96.75 95 ALA A O 1
ATOM 710 N N . THR A 1 96 ? 1.142 -4.446 -8.627 1.00 97.56 96 THR A N 1
ATOM 711 C CA . THR A 1 96 ? 0.168 -5.091 -9.513 1.00 97.56 96 THR A CA 1
ATOM 712 C C . THR A 1 96 ? -1.257 -4.826 -9.031 1.00 97.56 96 THR A C 1
ATOM 714 O O . THR A 1 96 ? -1.512 -4.886 -7.824 1.00 97.56 96 THR A O 1
ATOM 717 N N . PRO A 1 97 ? -2.197 -4.553 -9.951 1.00 98.06 97 PRO A N 1
ATOM 718 C CA . PRO A 1 97 ? -2.004 -4.445 -11.404 1.00 98.06 97 PRO A CA 1
ATOM 719 C C . PRO A 1 97 ? -1.235 -3.170 -11.822 1.00 98.06 97 PRO A C 1
ATOM 721 O O . PRO A 1 97 ? -1.078 -2.248 -11.031 1.00 98.06 97 PRO A O 1
ATOM 724 N N . VAL A 1 98 ? -0.720 -3.127 -13.058 1.00 96.50 98 VAL A N 1
ATOM 725 C CA . VAL A 1 98 ? 0.109 -1.999 -13.556 1.00 96.50 98 VAL A CA 1
ATOM 726 C C . VAL A 1 98 ? -0.645 -0.660 -13.565 1.00 96.50 98 VAL A C 1
ATOM 728 O O . VAL A 1 98 ? -0.042 0.402 -13.456 1.00 96.50 98 VAL A O 1
ATOM 731 N N . ASP A 1 99 ? -1.972 -0.721 -13.650 1.00 97.56 99 ASP A N 1
ATOM 732 C CA . ASP A 1 99 ? -2.906 0.401 -13.584 1.00 97.56 99 ASP A CA 1
ATOM 733 C C . ASP A 1 99 ? -3.378 0.694 -12.143 1.00 97.56 99 ASP A C 1
ATOM 735 O O . ASP A 1 99 ? -4.353 1.419 -11.951 1.00 97.56 99 ASP A O 1
ATOM 739 N N . LEU A 1 100 ? -2.707 0.164 -11.105 1.00 98.38 100 LEU A N 1
ATOM 740 C CA . LEU A 1 100 ? -3.114 0.345 -9.704 1.00 98.38 100 LEU A CA 1
ATOM 741 C C . LEU A 1 100 ? -3.319 1.821 -9.342 1.00 98.38 100 LEU A C 1
ATOM 743 O O . LEU A 1 100 ? -4.301 2.148 -8.684 1.00 98.38 100 LEU A O 1
ATOM 747 N N . GLY A 1 101 ? -2.435 2.718 -9.791 1.00 97.50 101 GLY A N 1
ATOM 748 C CA . GLY A 1 101 ? -2.583 4.157 -9.544 1.00 97.50 101 GLY A CA 1
ATOM 749 C C . GLY A 1 101 ? -3.892 4.729 -10.105 1.00 97.50 101 GLY A C 1
ATOM 750 O O . GLY A 1 101 ? -4.574 5.488 -9.420 1.00 97.50 101 GLY A O 1
ATOM 751 N N . GLU A 1 102 ? -4.293 4.310 -11.308 1.00 98.06 102 GLU A N 1
ATOM 752 C CA . GLU A 1 102 ? -5.554 4.730 -11.935 1.00 98.06 102 GLU A CA 1
ATOM 753 C C . GLU A 1 102 ? -6.765 4.182 -11.171 1.00 98.06 102 GLU A C 1
ATOM 755 O O . GLU A 1 102 ? -7.745 4.896 -10.955 1.00 98.06 102 GLU A O 1
ATOM 760 N N . ARG A 1 103 ? -6.683 2.934 -10.695 1.00 98.56 103 ARG A N 1
ATOM 761 C CA . ARG A 1 103 ? -7.734 2.310 -9.875 1.00 98.56 103 ARG A CA 1
ATOM 762 C C . ARG A 1 103 ? -7.894 2.994 -8.522 1.00 98.56 103 ARG A C 1
ATOM 764 O O . ARG A 1 103 ? -9.019 3.230 -8.091 1.00 98.56 103 ARG A O 1
ATOM 771 N N . LEU A 1 104 ? -6.788 3.354 -7.867 1.00 98.50 104 LEU A N 1
ATOM 772 C CA . LEU A 1 104 ? -6.808 4.122 -6.619 1.00 98.50 104 LEU A CA 1
ATOM 773 C C . LEU A 1 104 ? -7.443 5.502 -6.835 1.00 98.50 104 LEU A C 1
ATOM 775 O O . LEU A 1 104 ? -8.285 5.916 -6.036 1.00 98.50 104 LEU A O 1
ATOM 779 N N . ALA A 1 105 ? -7.115 6.172 -7.944 1.00 98.06 105 ALA A N 1
ATOM 780 C CA . ALA A 1 105 ? -7.737 7.441 -8.312 1.00 98.06 105 ALA A CA 1
ATOM 781 C C . ALA A 1 105 ? -9.250 7.303 -8.553 1.00 98.06 105 ALA A C 1
ATOM 783 O O . ALA A 1 105 ? -10.041 8.087 -8.029 1.00 98.06 105 ALA A O 1
ATOM 784 N N . ALA A 1 106 ? -9.676 6.261 -9.273 1.00 98.19 106 ALA A N 1
ATOM 785 C CA . ALA A 1 106 ? -11.091 5.951 -9.481 1.00 98.19 106 ALA A CA 1
ATOM 786 C C . ALA A 1 106 ? -11.834 5.617 -8.171 1.00 98.19 106 ALA A C 1
ATOM 788 O O . ALA A 1 106 ? -13.032 5.879 -8.060 1.00 98.19 106 ALA A O 1
ATOM 789 N N . ALA A 1 107 ? -11.127 5.083 -7.170 1.00 97.88 107 ALA A N 1
ATOM 790 C CA . ALA A 1 107 ? -11.650 4.814 -5.832 1.00 97.88 107 ALA A CA 1
ATOM 791 C C . ALA A 1 107 ? -11.660 6.050 -4.904 1.00 97.88 107 ALA A C 1
ATOM 793 O O . ALA A 1 107 ? -12.116 5.953 -3.764 1.00 97.88 107 ALA A O 1
ATOM 794 N N . GLY A 1 108 ? -11.204 7.213 -5.385 1.00 97.00 108 GLY A N 1
ATOM 795 C CA . GLY A 1 108 ? -11.290 8.493 -4.679 1.00 97.00 108 GLY A CA 1
ATOM 796 C C . GLY A 1 108 ? -10.011 8.946 -3.973 1.00 97.00 108 GLY A C 1
ATOM 797 O O . GLY A 1 108 ? -10.073 9.904 -3.203 1.00 97.00 108 GLY A O 1
ATOM 798 N N . LEU A 1 109 ? -8.868 8.295 -4.210 1.00 97.12 109 LEU A N 1
ATOM 799 C CA . LEU A 1 109 ? -7.570 8.789 -3.736 1.00 97.12 109 LEU A CA 1
ATOM 800 C C . LEU A 1 109 ? -7.006 9.820 -4.719 1.00 97.12 109 LEU A C 1
ATOM 802 O O . LEU A 1 109 ? -7.231 9.735 -5.922 1.00 97.12 109 LEU A O 1
ATOM 806 N N . ALA A 1 110 ? -6.249 10.787 -4.211 1.00 95.31 110 ALA A N 1
ATOM 807 C CA . ALA A 1 110 ? -5.510 11.733 -5.039 1.00 95.31 110 ALA A CA 1
ATOM 808 C C . ALA A 1 110 ? -4.029 11.338 -5.109 1.00 95.31 110 ALA A C 1
ATOM 810 O O . ALA A 1 110 ? -3.464 10.847 -4.131 1.00 95.31 110 ALA A O 1
ATOM 811 N N . GLU A 1 111 ? -3.394 11.561 -6.263 1.00 95.62 111 GLU A N 1
ATOM 812 C CA . GLU A 1 111 ? -1.931 11.546 -6.351 1.00 95.62 111 GLU A CA 1
ATOM 813 C C . GLU A 1 111 ? -1.402 12.802 -5.650 1.00 95.62 111 GLU A C 1
ATOM 815 O O . GLU A 1 111 ? -1.588 13.912 -6.144 1.00 95.62 111 GLU A O 1
ATOM 820 N N . GLU A 1 112 ? -0.767 12.618 -4.494 1.00 92.31 112 GLU A N 1
ATOM 821 C CA . GLU A 1 112 ? -0.143 13.708 -3.734 1.00 92.31 112 GLU A CA 1
ATOM 822 C C . GLU A 1 112 ? 1.240 14.059 -4.297 1.00 92.31 112 GLU A C 1
ATOM 824 O O . GLU A 1 112 ? 1.566 15.226 -4.510 1.00 92.31 112 GLU A O 1
ATOM 829 N N . GLU A 1 113 ? 2.065 13.043 -4.567 1.00 92.62 113 GLU A N 1
ATOM 830 C CA . GLU A 1 113 ? 3.439 13.243 -5.014 1.00 92.62 113 GLU A CA 1
ATOM 831 C C . GLU A 1 113 ? 3.947 12.087 -5.881 1.00 92.62 113 GLU A C 1
ATOM 833 O O . GLU A 1 113 ? 3.572 10.924 -5.714 1.00 92.62 113 GLU A O 1
ATOM 838 N N . ARG A 1 114 ? 4.875 12.419 -6.784 1.00 93.62 114 ARG A N 1
ATOM 839 C CA . ARG A 1 114 ? 5.636 11.466 -7.586 1.00 93.62 114 ARG A CA 1
ATOM 840 C C . ARG A 1 114 ? 7.114 11.567 -7.253 1.00 93.62 114 ARG A C 1
ATOM 842 O O . ARG A 1 114 ? 7.779 12.528 -7.633 1.00 93.62 114 ARG A O 1
ATOM 849 N N . LEU A 1 115 ? 7.634 10.536 -6.596 1.00 90.38 115 LEU A N 1
ATOM 850 C CA . LEU A 1 115 ? 9.023 10.485 -6.153 1.00 90.38 115 LEU A CA 1
ATOM 851 C C . LEU A 1 115 ? 9.841 9.468 -6.960 1.00 90.38 115 LEU A C 1
ATOM 853 O O . LEU A 1 115 ? 9.340 8.389 -7.290 1.00 90.38 115 LEU A O 1
ATOM 857 N N . PRO A 1 116 ? 11.112 9.770 -7.280 1.00 90.50 116 PRO A N 1
ATOM 858 C CA . PRO A 1 116 ? 12.001 8.786 -7.876 1.00 90.50 116 PRO A CA 1
ATOM 859 C C . PRO A 1 116 ? 12.401 7.728 -6.840 1.00 90.50 116 PRO A C 1
ATOM 861 O O . PRO A 1 116 ? 12.842 8.057 -5.740 1.00 90.50 116 PRO A O 1
ATOM 864 N N . PHE A 1 117 ? 12.351 6.453 -7.226 1.00 88.56 117 PHE A N 1
ATOM 865 C CA . PHE A 1 117 ? 13.004 5.389 -6.467 1.00 88.56 117 PHE A CA 1
ATOM 866 C C . PHE A 1 117 ? 14.469 5.272 -6.877 1.00 88.56 117 PHE A C 1
ATOM 868 O O . PHE A 1 117 ? 14.811 5.281 -8.061 1.00 88.56 117 PHE A O 1
ATOM 875 N N . MET A 1 118 ? 15.345 5.138 -5.886 1.00 89.12 118 MET A N 1
ATOM 876 C CA . MET A 1 118 ? 16.767 4.902 -6.094 1.00 89.12 118 MET A CA 1
ATOM 877 C C . MET A 1 118 ? 17.149 3.574 -5.464 1.00 89.12 118 MET A C 1
ATOM 879 O O . MET A 1 118 ? 16.703 3.242 -4.368 1.00 89.12 118 MET A O 1
ATOM 883 N N . ALA A 1 119 ? 18.007 2.829 -6.150 1.00 88.44 119 ALA A N 1
ATOM 884 C CA . ALA A 1 119 ? 18.509 1.565 -5.654 1.00 88.44 119 ALA A CA 1
ATOM 885 C C . ALA A 1 119 ? 20.031 1.519 -5.736 1.00 88.44 119 ALA A C 1
ATOM 887 O O . ALA A 1 119 ? 20.657 2.042 -6.661 1.00 88.44 119 ALA A O 1
ATOM 888 N N . ARG A 1 120 ? 20.626 0.859 -4.747 1.00 86.94 120 ARG A N 1
ATOM 889 C CA . ARG A 1 120 ? 22.058 0.607 -4.664 1.00 86.94 120 ARG A CA 1
ATOM 890 C C . ARG A 1 120 ? 22.271 -0.807 -4.148 1.00 86.94 120 ARG A C 1
ATOM 892 O O . ARG A 1 120 ? 21.577 -1.240 -3.236 1.00 86.94 120 ARG A O 1
ATOM 899 N N . SER A 1 121 ? 23.259 -1.505 -4.704 1.00 83.88 121 SER A N 1
ATOM 900 C CA . SER A 1 121 ? 23.676 -2.797 -4.161 1.00 83.88 121 SER A CA 1
ATOM 901 C C . SER A 1 121 ? 24.287 -2.612 -2.772 1.00 83.88 121 SER A C 1
ATOM 903 O O . SER A 1 121 ? 25.167 -1.766 -2.588 1.00 83.88 121 SER A O 1
ATOM 905 N N . LEU A 1 122 ? 23.839 -3.426 -1.816 1.00 83.94 122 LEU A N 1
ATOM 906 C CA . LEU A 1 122 ? 24.400 -3.483 -0.465 1.00 83.94 122 LEU A CA 1
ATOM 907 C C . LEU A 1 122 ? 25.736 -4.241 -0.411 1.00 83.94 122 LEU A C 1
ATOM 909 O O . LEU A 1 122 ? 26.475 -4.107 0.557 1.00 83.94 122 LEU A O 1
ATOM 913 N N . GLU A 1 123 ? 26.077 -5.001 -1.454 1.00 83.81 123 GLU A N 1
ATOM 914 C CA . GLU A 1 123 ? 27.342 -5.745 -1.548 1.00 83.81 123 GLU A CA 1
ATOM 915 C C . GLU A 1 123 ? 28.525 -4.846 -1.938 1.00 83.81 123 GLU A C 1
ATOM 917 O O . GLU A 1 123 ? 29.687 -5.223 -1.788 1.00 83.81 123 GLU A O 1
ATOM 922 N N . ALA A 1 124 ? 28.248 -3.643 -2.450 1.00 75.62 124 ALA A N 1
ATOM 923 C CA . ALA A 1 124 ? 29.272 -2.678 -2.820 1.00 75.62 124 ALA A CA 1
ATOM 924 C C . ALA A 1 124 ? 29.560 -1.723 -1.646 1.00 75.62 124 ALA A C 1
ATOM 926 O O . ALA A 1 124 ? 28.639 -1.039 -1.186 1.00 75.62 124 ALA A O 1
ATOM 927 N N . PRO A 1 125 ? 30.824 -1.581 -1.198 1.00 74.31 125 PRO A N 1
ATOM 928 C CA . PRO A 1 125 ? 31.153 -0.699 -0.086 1.00 74.31 125 PRO A CA 1
ATOM 929 C C . PRO A 1 125 ? 30.736 0.748 -0.375 1.00 74.31 125 PRO A C 1
ATOM 931 O O . PRO A 1 125 ? 30.871 1.265 -1.493 1.00 74.31 125 PRO A O 1
ATOM 934 N N . VAL A 1 126 ? 30.237 1.436 0.652 1.00 77.12 126 VAL A N 1
ATOM 935 C CA . VAL A 1 126 ? 30.074 2.890 0.606 1.00 77.12 126 VAL A CA 1
ATOM 936 C C . VAL A 1 126 ? 31.476 3.488 0.600 1.00 77.12 126 VAL A C 1
ATOM 938 O O . VAL A 1 126 ? 32.230 3.290 1.549 1.00 77.12 126 VAL A O 1
ATOM 941 N N . ARG A 1 127 ? 31.863 4.181 -0.482 1.00 71.50 127 ARG A N 1
ATOM 942 C CA . ARG A 1 127 ? 33.113 4.949 -0.484 1.00 71.50 127 ARG A CA 1
ATOM 943 C C . ARG A 1 127 ? 33.023 5.940 0.672 1.00 71.50 127 ARG A C 1
ATOM 945 O O . ARG A 1 127 ? 32.154 6.809 0.652 1.00 71.50 127 ARG A O 1
ATOM 952 N N . GLY A 1 128 ? 33.864 5.755 1.686 1.00 71.31 128 GLY A N 1
ATOM 953 C CA . GLY A 1 128 ? 33.929 6.669 2.816 1.00 71.31 128 GLY A CA 1
ATOM 954 C C . GLY A 1 128 ? 34.245 8.078 2.325 1.00 71.31 128 GLY A C 1
ATOM 955 O O . GLY A 1 128 ? 34.994 8.254 1.361 1.00 71.31 128 GLY A O 1
ATOM 956 N N . VAL A 1 129 ? 33.671 9.081 2.984 1.00 68.12 129 VAL A N 1
ATOM 957 C CA . VAL A 1 129 ? 34.132 10.460 2.829 1.00 68.12 129 VAL A CA 1
ATOM 958 C C . VAL A 1 129 ? 35.552 10.487 3.390 1.00 68.12 129 VAL A C 1
ATOM 960 O O . VAL A 1 129 ? 35.743 10.378 4.599 1.00 68.12 129 VAL A O 1
ATOM 963 N N . GLY A 1 130 ? 36.558 10.536 2.517 1.00 60.81 130 GLY A N 1
ATOM 964 C CA . GLY A 1 130 ? 37.931 10.756 2.953 1.00 60.81 130 GLY A CA 1
ATOM 965 C C . GLY A 1 130 ? 37.990 12.098 3.672 1.00 60.81 130 GLY A C 1
ATOM 966 O O . GLY A 1 130 ? 37.527 13.097 3.120 1.00 60.81 130 GLY A O 1
ATOM 967 N N . ALA A 1 131 ? 38.520 12.124 4.897 1.00 55.88 131 ALA A N 1
ATOM 968 C CA . ALA A 1 131 ? 38.887 13.380 5.535 1.00 55.88 131 ALA A CA 1
ATOM 969 C C . ALA A 1 131 ? 39.779 14.141 4.546 1.00 55.88 131 ALA A C 1
ATOM 971 O O . ALA A 1 131 ? 40.777 13.590 4.075 1.00 55.88 131 ALA A O 1
ATOM 972 N N . GLY A 1 132 ? 39.357 15.347 4.156 1.00 55.19 132 GLY A N 1
ATOM 973 C CA . GLY A 1 132 ? 40.115 16.182 3.232 1.00 55.19 132 GLY A CA 1
ATOM 974 C C . GLY A 1 132 ? 41.558 16.276 3.712 1.00 55.19 132 GLY A C 1
ATOM 975 O O . GLY A 1 132 ? 41.799 16.578 4.880 1.00 55.19 132 GLY A O 1
ATOM 976 N N . GLN A 1 133 ? 42.506 15.955 2.833 1.00 46.53 133 GLN A N 1
ATOM 977 C CA . GLN A 1 133 ? 43.905 16.251 3.103 1.00 46.53 133 GLN A CA 1
ATOM 978 C C . GLN A 1 133 ? 44.034 17.775 3.116 1.00 46.53 133 GLN A C 1
ATOM 980 O O . GLN A 1 133 ? 43.761 18.419 2.100 1.00 46.53 133 GLN A O 1
ATOM 985 N N . GLY A 1 134 ? 44.319 18.321 4.299 1.00 51.47 134 GLY A N 1
ATOM 986 C CA . GLY A 1 134 ? 44.761 19.704 4.473 1.00 51.47 134 GLY A CA 1
ATOM 987 C C . GLY A 1 134 ? 46.209 19.895 4.052 1.00 51.47 134 GLY A C 1
ATOM 988 O O . GLY A 1 134 ? 46.901 18.877 3.820 1.00 51.47 134 GLY A O 1
#

pLDDT: mean 89.04, std 12.88, range [36.69, 98.81]

Secondary structure (DSSP, 8-state):
--------TT-HHHHHHHHHHHHHHHHHTTTT-TT-EEEE-SS-EEEE-SSS-GGG-EEE--B--TTTHHHHHHHHHHHHHHHTS--EE---TT-BSTTHHHHHHHTT-------------TTSPP---PPP--

Organism: NCBI:txid1508375

Nearest PDB structures (foldseek):
  5gvx-assembly1_A  TM=3.976E-01  e=1.389E-01  Mycobacterium tuberculosis H37Rv
  7uph-assembly1_f  TM=4.284E-01  e=3.809E-01  Escherichia coli
  8dkr-assembly2_A  TM=4.280E-01  e=1.185E+00  Pseudomonas phage vB_PaeM_E217
  8jb3-assembly1_A  TM=2.794E-01  e=5.727E+00  Saccharomyces cerevisiae

Foldseek 3Di:
DDCPPDDDPPDLVVLLVLQVVVLCVLAVVQVPQPPWDWDDDPAKTFTDNLDQDQVNGEITSGHDDPVCLLVVLVVVVVVCVVSVHDHYYDDTPNHPPPCSVVSNVVVPDDDPDDDDDDDDDPVDDDPDPPDDDD